Protein AF-A0AA35SI57-F1 (afdb_monomer)

Nearest PDB structures (foldseek):
  6kwz-assembly1_B-2  TM=9.481E-01  e=3.198E-10  Physarum polycephalum
  6ljd-assembly1_C  TM=9.185E-01  e=4.136E-10  Physarum polycephalum
  5fae-assembly1_A  TM=9.044E-01  e=1.363E-06  Homo sapiens
  4s10-assembly1_C  TM=8.996E-01  e=1.880E-06  Homo sapiens
  5faf-assembly1_A  TM=9.034E-01  e=2.948E-06  Homo sapiens

Sequence (161 aa):
MIHIVDERDISPSHKFYNSLPDVDVEKDEQEVGLLYSIVSSVVLCNTAVREAHIIMYLLCPQDDSDFQPTLLRVSDETGSLETSIVAEGNLARGSLDPKDVFIADTGKEVFVWIGSGASSAENQNALPYAHNYLMKTKHPLVPVTCIKDGRETSAFNAIFR

pLDDT: mean 73.98, std 24.03, range [29.73, 98.19]

Radius of gyration: 20.29 Å; Cα contacts (8 Å, |Δi|>4): 183; chains: 1; bounding box: 53×38×52 Å

Structure (mmCIF, N/CA/C/O backbone):
data_AF-A0AA35SI57-F1
#
_entry.id   AF-A0AA35SI57-F1
#
loop_
_atom_site.group_PDB
_atom_site.id
_atom_site.type_symbol
_atom_site.label_atom_id
_atom_site.label_alt_id
_atom_site.label_comp_id
_atom_site.label_asym_id
_atom_site.label_entity_id
_atom_site.label_seq_id
_atom_site.pdbx_PDB_ins_code
_ato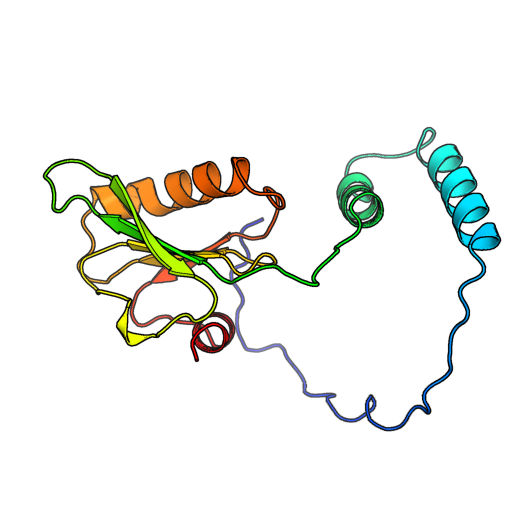m_site.Cartn_x
_atom_site.Cartn_y
_atom_site.Cartn_z
_atom_site.occupancy
_atom_site.B_iso_or_equiv
_atom_site.auth_seq_id
_atom_site.auth_comp_id
_atom_site.auth_asym_id
_atom_site.auth_atom_id
_atom_site.pdbx_PDB_model_num
ATOM 1 N N . MET A 1 1 ? 7.389 13.657 -6.545 1.00 29.73 1 MET A N 1
ATOM 2 C CA . MET A 1 1 ? 6.568 14.222 -7.638 1.00 29.73 1 MET A CA 1
ATOM 3 C C . MET A 1 1 ? 5.382 13.290 -7.792 1.00 29.73 1 MET A C 1
ATOM 5 O O . MET A 1 1 ? 5.599 12.122 -8.065 1.00 29.73 1 MET A O 1
ATOM 9 N N . ILE A 1 2 ? 4.172 13.741 -7.462 1.00 30.19 2 ILE A N 1
ATOM 10 C CA . ILE A 1 2 ? 2.963 12.910 -7.550 1.00 30.19 2 ILE A CA 1
ATOM 11 C C . ILE A 1 2 ? 2.525 12.946 -9.014 1.00 30.19 2 ILE A C 1
ATOM 13 O O . ILE A 1 2 ? 2.199 14.020 -9.518 1.00 30.19 2 ILE A O 1
ATOM 17 N N . HIS A 1 3 ? 2.577 11.811 -9.706 1.00 34.81 3 HIS A N 1
ATOM 18 C CA . HIS A 1 3 ? 2.115 11.707 -11.087 1.00 34.81 3 HIS A CA 1
ATOM 19 C C . HIS A 1 3 ? 0.680 11.178 -11.099 1.00 34.81 3 HIS A C 1
ATOM 21 O O . HIS A 1 3 ? 0.416 10.070 -10.647 1.00 34.81 3 HIS 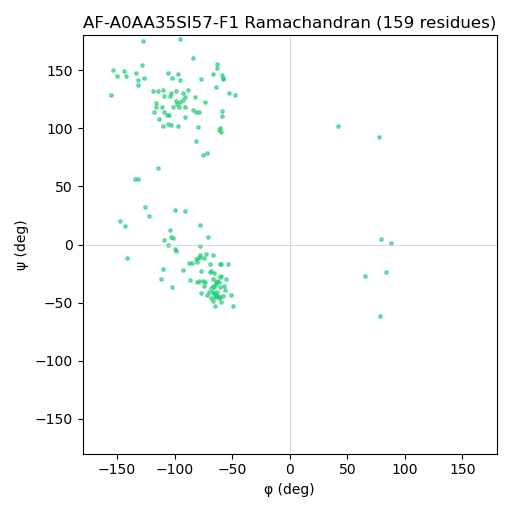A O 1
ATOM 27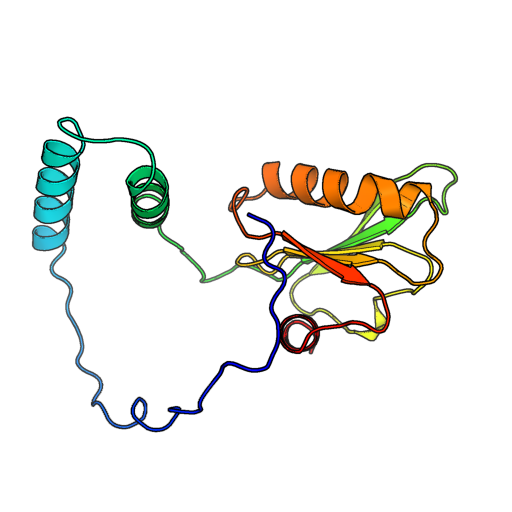 N N . ILE A 1 4 ? -0.247 11.985 -11.614 1.00 37.25 4 ILE A N 1
ATOM 28 C CA . ILE A 1 4 ? -1.592 11.548 -12.001 1.00 37.25 4 ILE A CA 1
ATOM 29 C C . ILE A 1 4 ? -1.546 11.403 -13.524 1.00 37.25 4 ILE A C 1
ATOM 31 O O . ILE A 1 4 ? -1.241 12.380 -14.206 1.00 37.25 4 ILE A O 1
ATOM 35 N N . VAL A 1 5 ? -1.777 10.202 -14.056 1.00 41.50 5 VAL A N 1
ATOM 36 C CA . VAL A 1 5 ? -1.654 9.907 -15.497 1.00 41.50 5 VAL A CA 1
ATOM 37 C C . VAL A 1 5 ? -3.050 9.807 -16.134 1.00 41.50 5 VAL A C 1
ATOM 39 O O . VAL A 1 5 ? -3.894 9.079 -15.620 1.00 41.50 5 VAL A O 1
ATOM 42 N N . ASP A 1 6 ? -3.297 10.550 -17.224 1.00 36.16 6 ASP A N 1
ATOM 43 C CA . ASP A 1 6 ? -4.466 10.412 -18.123 1.00 36.16 6 ASP A CA 1
ATOM 44 C C . ASP A 1 6 ? -4.086 9.426 -19.247 1.00 36.16 6 ASP A C 1
ATOM 46 O O . ASP A 1 6 ? -3.047 9.573 -19.889 1.00 36.16 6 ASP A O 1
ATOM 50 N N . GLU A 1 7 ? -4.895 8.387 -19.455 1.00 45.41 7 GLU A N 1
ATOM 51 C CA . GLU A 1 7 ? -4.575 7.172 -20.228 1.00 45.41 7 GLU A CA 1
ATOM 52 C C . GLU A 1 7 ? -4.637 7.332 -21.762 1.00 45.41 7 GLU A C 1
ATOM 54 O O . GLU A 1 7 ? -4.712 6.345 -22.493 1.00 45.41 7 GLU A O 1
ATOM 59 N N . ARG A 1 8 ? -4.624 8.557 -22.296 1.00 39.25 8 ARG A N 1
ATOM 60 C CA . ARG A 1 8 ? -4.917 8.799 -23.723 1.00 39.25 8 ARG A CA 1
ATOM 61 C C . ARG A 1 8 ? -3.717 9.035 -24.645 1.00 39.25 8 ARG A C 1
ATOM 63 O O . ARG A 1 8 ? -3.945 9.251 -25.829 1.00 39.25 8 ARG A O 1
ATOM 70 N N . ASP A 1 9 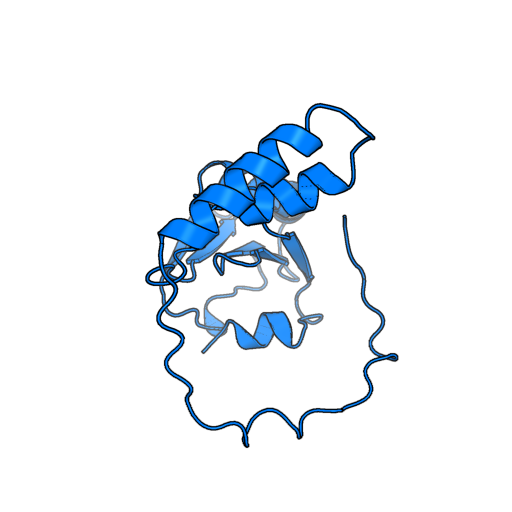? -2.478 8.907 -24.166 1.00 37.53 9 ASP A N 1
ATOM 71 C CA . ASP A 1 9 ? -1.275 9.257 -24.955 1.00 37.53 9 ASP A CA 1
ATOM 72 C C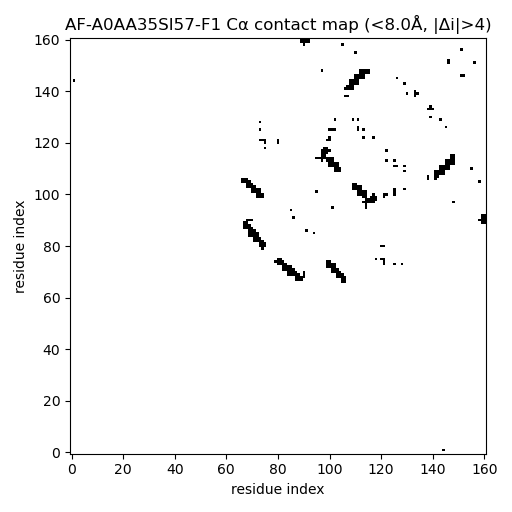 . ASP A 1 9 ? -0.238 8.130 -25.173 1.00 37.53 9 ASP A C 1
ATOM 74 O O . ASP A 1 9 ? 0.930 8.400 -25.450 1.00 37.53 9 ASP A O 1
ATOM 78 N N . ILE A 1 10 ? -0.622 6.847 -25.125 1.00 43.53 10 ILE A N 1
ATOM 79 C CA . ILE A 1 10 ? 0.322 5.743 -25.402 1.00 43.53 10 ILE A CA 1
ATOM 80 C C . ILE A 1 10 ? -0.004 5.056 -26.738 1.00 43.53 10 ILE A C 1
ATOM 82 O O . ILE A 1 10 ? -0.909 4.230 -26.842 1.00 43.53 10 ILE A O 1
ATOM 86 N N . SER A 1 11 ? 0.774 5.392 -27.773 1.00 36.59 11 SER A N 1
ATOM 87 C CA . SER A 1 11 ? 0.821 4.684 -29.064 1.00 36.59 11 SER A CA 1
ATOM 88 C C . SER A 1 11 ? 1.638 3.378 -28.957 1.00 36.59 11 SER A C 1
ATOM 90 O O . SER A 1 11 ? 2.659 3.366 -28.265 1.00 36.59 11 SER A O 1
ATOM 92 N N . PRO A 1 12 ? 1.257 2.272 -29.635 1.00 42.06 12 PRO A N 1
ATOM 93 C CA . PRO A 1 12 ? 1.873 0.964 -29.436 1.00 42.06 12 PRO A CA 1
ATOM 94 C C . PRO A 1 12 ? 2.966 0.660 -30.478 1.00 42.06 12 PRO A C 1
ATOM 96 O O . PRO A 1 12 ? 2.679 0.222 -31.591 1.00 42.06 12 PRO A O 1
ATOM 99 N N . SER A 1 13 ? 4.241 0.791 -30.107 1.00 35.69 13 SER A N 1
ATOM 100 C CA . SER A 1 13 ? 5.387 0.299 -30.895 1.00 35.69 13 SER A CA 1
ATOM 101 C C . SER A 1 13 ? 6.131 -0.827 -30.162 1.00 35.69 13 SER A C 1
ATOM 103 O O . SER A 1 13 ? 7.289 -0.712 -29.783 1.00 35.69 13 SER A O 1
ATOM 105 N N . HIS A 1 14 ? 5.452 -1.963 -29.978 1.00 39.47 14 HIS A N 1
ATOM 106 C CA . HIS A 1 14 ? 5.963 -3.137 -29.250 1.00 39.47 14 HIS A CA 1
ATOM 107 C C . HIS A 1 14 ? 6.508 -4.260 -30.162 1.00 39.47 14 HIS A C 1
ATOM 109 O O . HIS A 1 14 ? 6.423 -5.440 -29.829 1.00 39.47 14 HIS A O 1
ATOM 115 N N . LYS A 1 15 ? 7.042 -3.933 -31.348 1.00 38.28 15 LYS A N 1
ATOM 116 C CA . LYS A 1 15 ? 7.525 -4.943 -32.316 1.00 38.28 15 LYS A CA 1
ATOM 117 C C . LYS A 1 15 ? 8.896 -4.625 -32.916 1.00 38.28 15 LYS A C 1
ATOM 119 O O . LYS A 1 15 ? 9.023 -4.560 -34.133 1.00 38.28 15 LYS A O 1
ATOM 124 N N . PHE A 1 16 ? 9.918 -4.436 -32.081 1.00 38.97 16 PHE A N 1
ATOM 125 C CA . PHE A 1 16 ? 11.304 -4.366 -32.579 1.00 38.97 16 PHE A CA 1
ATOM 126 C C . PHE A 1 16 ? 12.365 -5.047 -31.697 1.00 38.97 16 PHE A C 1
ATOM 128 O O . PHE A 1 16 ? 13.474 -5.266 -32.167 1.00 38.97 16 PHE A O 1
ATOM 135 N N . TYR A 1 17 ? 12.044 -5.444 -30.459 1.00 34.41 17 TYR A N 1
ATOM 136 C CA . TYR A 1 17 ? 13.057 -5.955 -29.521 1.00 34.41 17 TYR A CA 1
ATOM 137 C C . TYR A 1 17 ? 13.380 -7.453 -29.648 1.00 34.41 17 TYR A C 1
ATOM 139 O O . TYR A 1 17 ? 14.439 -7.876 -29.204 1.00 34.41 17 TYR A O 1
ATOM 147 N N . ASN A 1 18 ? 12.548 -8.256 -30.318 1.00 34.84 18 ASN A N 1
ATOM 148 C CA . ASN A 1 18 ? 12.735 -9.716 -30.380 1.00 34.84 18 ASN A CA 1
ATOM 149 C C . ASN A 1 18 ? 13.585 -10.187 -31.578 1.00 34.84 18 ASN A C 1
ATOM 151 O O . ASN A 1 18 ? 13.340 -11.263 -32.121 1.00 34.84 18 ASN A O 1
ATOM 155 N N . SER A 1 19 ? 14.523 -9.376 -32.077 1.00 38.38 19 SER A N 1
ATOM 156 C CA . SER A 1 19 ? 15.297 -9.728 -33.287 1.00 38.38 19 SER A CA 1
ATOM 157 C C . SER A 1 19 ? 16.765 -9.300 -33.280 1.00 38.38 19 SER A C 1
ATOM 159 O O . SER A 1 19 ? 17.389 -9.304 -34.339 1.00 38.38 19 SER A O 1
ATOM 161 N N . LEU A 1 20 ? 17.340 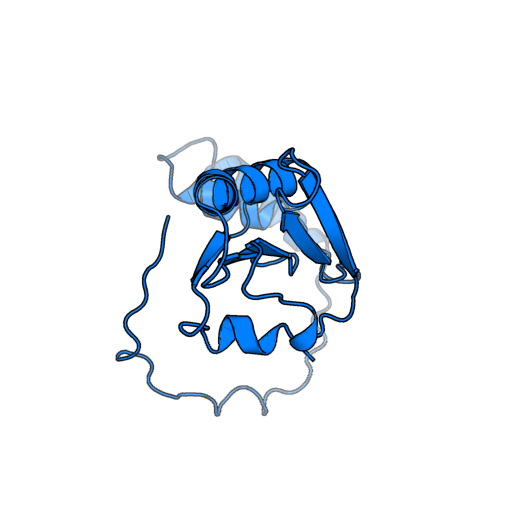-8.955 -32.127 1.00 37.25 20 LEU A N 1
ATOM 162 C CA . LEU A 1 20 ? 18.783 -8.726 -32.034 1.00 37.25 20 LEU A CA 1
ATOM 163 C C . LEU A 1 20 ? 19.463 -9.983 -31.469 1.00 37.25 20 LEU A C 1
ATOM 165 O O . LEU A 1 20 ? 18.951 -10.534 -30.497 1.00 37.25 20 LEU A O 1
ATOM 169 N N . PRO A 1 21 ? 20.552 -10.476 -32.089 1.00 35.69 21 PRO A N 1
ATOM 170 C CA . PRO A 1 21 ? 21.292 -11.622 -31.574 1.00 35.69 21 PRO A CA 1
ATOM 171 C C . PRO A 1 21 ? 21.963 -11.272 -30.242 1.00 35.69 21 PRO A C 1
ATOM 173 O O . PRO A 1 21 ? 22.391 -10.132 -30.053 1.00 35.69 21 PRO A O 1
ATOM 176 N N . ASP A 1 22 ? 22.068 -12.264 -29.355 1.00 41.53 22 ASP A N 1
ATOM 177 C CA . ASP A 1 22 ? 22.794 -12.166 -28.089 1.00 41.53 22 ASP A CA 1
ATOM 178 C C . ASP A 1 22 ? 24.270 -11.852 -28.373 1.00 41.53 22 ASP A C 1
ATOM 180 O O . ASP A 1 22 ? 25.051 -12.711 -28.782 1.00 41.53 22 ASP A O 1
ATOM 184 N N . VAL A 1 23 ? 24.635 -10.579 -28.234 1.00 38.50 23 VAL A N 1
ATOM 185 C CA . VAL A 1 23 ? 26.027 -10.136 -28.228 1.00 38.50 23 VAL A CA 1
ATOM 186 C C . VAL A 1 23 ? 26.471 -10.155 -26.775 1.00 38.50 23 VAL A C 1
ATOM 188 O O . VAL A 1 23 ? 26.027 -9.319 -25.986 1.00 38.50 23 VAL A O 1
ATOM 191 N N . ASP A 1 24 ? 27.343 -11.098 -26.428 1.00 38.75 24 ASP A N 1
ATOM 192 C CA . ASP A 1 24 ? 28.060 -11.091 -25.157 1.00 38.75 24 ASP A CA 1
ATOM 193 C C . ASP A 1 24 ? 28.919 -9.820 -25.089 1.00 38.75 24 ASP A C 1
ATOM 195 O O . ASP A 1 24 ? 29.988 -9.720 -25.694 1.00 38.75 24 ASP A O 1
ATOM 199 N N . VAL A 1 25 ? 28.418 -8.798 -24.393 1.00 42.66 25 VAL A N 1
ATOM 200 C CA . VAL A 1 25 ? 29.191 -7.596 -24.079 1.00 42.66 25 VAL A CA 1
ATOM 201 C C . VAL A 1 25 ? 30.060 -7.926 -22.870 1.00 42.66 25 VAL A C 1
ATOM 203 O O . VAL A 1 25 ? 29.654 -7.719 -21.727 1.00 42.66 25 VAL A O 1
ATOM 206 N N . GLU A 1 26 ? 31.260 -8.443 -23.124 1.00 44.59 26 GLU A N 1
ATOM 207 C CA . GLU A 1 26 ? 32.353 -8.433 -22.149 1.00 44.59 26 GLU A CA 1
ATOM 208 C C . GLU A 1 26 ? 32.653 -6.962 -21.812 1.00 44.59 26 GLU A C 1
ATOM 210 O O . GLU A 1 26 ? 33.290 -6.236 -22.575 1.00 44.59 26 GLU A O 1
ATOM 215 N N . LYS A 1 27 ? 32.087 -6.467 -20.705 1.00 42.41 27 LYS A N 1
ATOM 216 C CA . LYS A 1 27 ? 32.358 -5.116 -20.211 1.00 42.41 27 LYS A CA 1
ATOM 217 C C . LYS A 1 27 ? 33.690 -5.141 -19.479 1.00 42.41 27 LYS A C 1
ATOM 219 O O . LYS A 1 27 ? 33.761 -5.577 -18.335 1.00 42.41 27 LYS A O 1
ATOM 224 N N . ASP A 1 28 ? 34.725 -4.673 -20.159 1.00 38.84 28 ASP A N 1
ATOM 225 C CA . ASP A 1 28 ? 36.042 -4.440 -19.582 1.00 38.84 28 ASP A CA 1
ATOM 226 C C . ASP A 1 28 ? 35.926 -3.430 -18.420 1.00 38.84 28 ASP A C 1
ATOM 228 O O . ASP A 1 28 ? 35.535 -2.271 -18.604 1.00 38.84 28 ASP A O 1
ATOM 232 N N . GLU A 1 29 ? 36.211 -3.882 -17.196 1.00 49.69 29 GLU A N 1
ATOM 233 C CA . GLU A 1 29 ? 36.082 -3.092 -15.964 1.00 49.69 29 GLU A CA 1
ATOM 234 C C . GLU A 1 29 ? 36.965 -1.824 -15.968 1.00 49.69 29 GLU A C 1
ATOM 236 O O . GLU A 1 29 ? 36.709 -0.889 -15.200 1.00 49.69 29 GLU A O 1
ATOM 241 N N . GLN A 1 30 ? 37.968 -1.728 -16.853 1.00 43.03 30 GLN A N 1
ATOM 242 C CA . GLN A 1 30 ? 38.835 -0.549 -16.948 1.00 43.03 30 GLN A CA 1
ATOM 243 C C . GLN A 1 30 ? 38.182 0.662 -17.630 1.00 43.03 30 GLN A C 1
ATOM 245 O O . GLN A 1 30 ? 38.479 1.797 -17.238 1.00 43.03 30 GLN A O 1
ATOM 250 N N . GLU A 1 31 ? 37.266 0.482 -18.588 1.00 49.53 31 GLU A N 1
ATOM 251 C CA . GLU A 1 31 ? 36.611 1.626 -19.250 1.00 49.53 31 GLU A CA 1
ATOM 252 C C . GLU A 1 31 ? 35.582 2.313 -18.338 1.00 49.53 31 GLU A C 1
ATOM 254 O O . GLU A 1 31 ? 35.430 3.540 -18.355 1.00 49.53 31 GLU A O 1
ATOM 259 N N . VAL A 1 32 ? 34.933 1.540 -17.462 1.00 53.25 32 VAL A N 1
ATOM 260 C CA . VAL A 1 32 ? 33.933 2.031 -16.500 1.00 53.25 32 VAL A CA 1
ATOM 261 C C . VAL A 1 32 ? 34.569 2.949 -15.448 1.00 53.25 32 VAL A C 1
ATOM 263 O O . VAL A 1 32 ? 33.975 3.956 -15.056 1.00 53.25 32 VAL A O 1
ATOM 266 N N . GLY A 1 33 ? 35.809 2.655 -15.036 1.00 48.94 33 GLY A N 1
ATOM 267 C CA . GLY A 1 33 ? 36.556 3.454 -14.060 1.00 48.94 33 GLY A CA 1
ATOM 268 C C . GLY A 1 33 ? 36.972 4.835 -14.579 1.00 48.94 33 GLY A C 1
ATOM 269 O O . GLY A 1 33 ? 36.909 5.825 -13.844 1.00 48.94 33 GLY A O 1
ATOM 270 N N . LEU A 1 34 ? 37.339 4.933 -15.861 1.00 54.38 34 LEU A N 1
ATOM 271 C CA . LEU A 1 34 ? 37.686 6.209 -16.497 1.00 54.38 34 LEU A CA 1
ATOM 272 C C . LEU A 1 34 ? 36.455 7.102 -16.674 1.00 54.38 34 LEU A C 1
ATOM 274 O O . LEU A 1 34 ? 36.516 8.294 -16.370 1.00 54.38 34 LEU A O 1
ATOM 278 N N . LEU A 1 35 ? 35.320 6.522 -17.074 1.00 56.03 35 LEU A N 1
ATOM 279 C CA . LEU A 1 35 ? 34.036 7.226 -17.126 1.00 56.03 35 LEU A CA 1
ATOM 280 C C . LEU A 1 35 ? 33.648 7.786 -15.751 1.00 56.03 35 LEU A C 1
ATOM 282 O O . LEU A 1 35 ? 33.291 8.957 -15.650 1.00 56.03 35 LEU A O 1
ATOM 286 N N . TYR A 1 36 ? 33.808 7.006 -14.680 1.00 56.91 36 TYR A N 1
ATOM 287 C CA . TYR A 1 36 ? 33.503 7.445 -13.314 1.00 56.91 36 TYR A CA 1
ATOM 288 C C . TYR A 1 36 ? 34.391 8.611 -12.849 1.00 56.91 36 TYR A C 1
ATOM 290 O O . TYR A 1 36 ? 33.910 9.572 -12.244 1.00 56.91 36 TYR A O 1
ATOM 298 N N . SER A 1 37 ? 35.685 8.563 -13.177 1.00 54.00 37 SER A N 1
ATOM 299 C CA . SER A 1 37 ? 36.642 9.629 -12.856 1.00 54.00 37 SER A CA 1
ATOM 300 C C . SER A 1 37 ? 36.346 10.927 -13.617 1.00 54.00 37 SER A C 1
ATOM 302 O O . SER A 1 37 ? 36.385 12.016 -13.033 1.00 54.00 37 SER A O 1
ATOM 304 N N . ILE A 1 38 ? 35.977 10.826 -14.898 1.00 56.81 38 ILE A N 1
ATOM 305 C CA . ILE A 1 38 ? 35.626 11.979 -15.738 1.00 56.81 38 ILE A CA 1
ATOM 306 C C . ILE A 1 38 ? 34.312 12.605 -15.259 1.00 56.81 38 ILE A C 1
ATOM 308 O O . ILE A 1 38 ? 34.253 13.818 -15.058 1.00 56.81 38 ILE A O 1
ATOM 312 N N . VAL A 1 39 ? 33.283 11.794 -14.993 1.00 57.91 39 VAL A N 1
ATOM 313 C CA . VAL A 1 39 ? 31.985 12.270 -14.487 1.00 57.91 39 VAL A CA 1
ATOM 314 C C . VAL A 1 39 ? 32.156 12.942 -13.121 1.00 57.91 39 VAL A C 1
ATOM 316 O O . VAL A 1 39 ? 31.680 14.059 -12.929 1.00 57.91 39 VAL A O 1
ATOM 319 N N . SER A 1 40 ? 32.928 12.353 -12.200 1.00 58.72 40 SER A N 1
ATOM 320 C CA . SER A 1 40 ? 33.191 12.959 -10.886 1.00 58.72 40 SER A CA 1
ATOM 321 C C . SER A 1 40 ? 33.949 14.292 -10.970 1.00 58.72 40 SER A C 1
ATOM 323 O O . SER A 1 40 ? 33.7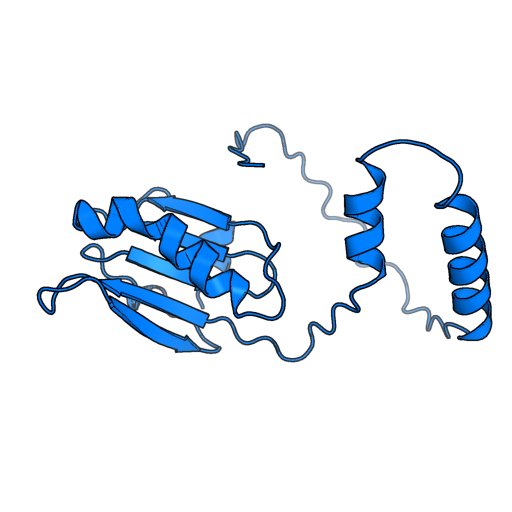45 15.164 -10.125 1.00 58.72 40 SER A O 1
ATOM 325 N N . SER A 1 41 ? 34.810 14.467 -11.975 1.00 55.00 41 SER A N 1
ATOM 326 C CA . SER A 1 41 ? 35.594 15.696 -12.157 1.00 55.00 41 SER A CA 1
ATOM 327 C C . SER A 1 41 ? 34.777 16.829 -12.791 1.00 55.00 41 SER A C 1
ATOM 329 O O . SER A 1 41 ? 34.998 17.998 -12.480 1.00 55.00 41 SER A O 1
ATOM 331 N N . VAL A 1 42 ? 33.801 16.501 -13.646 1.00 49.62 42 VAL A N 1
ATOM 332 C CA . VAL A 1 42 ? 32.917 17.481 -14.308 1.00 49.62 42 VAL A CA 1
ATOM 333 C C . VAL A 1 42 ? 31.778 17.939 -13.379 1.00 49.62 42 VAL A C 1
ATOM 335 O O . VAL A 1 42 ? 31.390 19.109 -13.409 1.00 49.62 42 VAL A O 1
ATOM 338 N N . VAL A 1 43 ? 31.298 17.065 -12.483 1.00 50.66 43 VAL A N 1
ATOM 339 C CA . VAL A 1 43 ? 30.183 17.331 -11.545 1.00 50.66 43 VAL A CA 1
ATOM 340 C C . VAL A 1 43 ? 30.524 18.355 -10.452 1.00 50.66 43 VAL A C 1
ATOM 342 O O . VAL A 1 43 ? 29.631 19.029 -9.943 1.00 50.66 43 VAL A O 1
ATOM 345 N N . LEU A 1 44 ? 31.803 18.558 -10.121 1.00 50.19 44 LEU A N 1
ATOM 346 C CA . LEU A 1 44 ? 32.205 19.576 -9.140 1.00 50.19 44 LEU A CA 1
ATOM 347 C C . LEU A 1 44 ? 32.118 21.017 -9.675 1.00 50.19 44 LEU A C 1
ATOM 349 O O . LEU A 1 44 ? 32.224 21.953 -8.884 1.00 50.19 44 LEU A O 1
ATOM 353 N N . CYS A 1 45 ? 31.928 21.222 -10.987 1.00 47.75 45 CYS A N 1
ATOM 354 C CA . CYS A 1 45 ? 32.096 22.547 -11.585 1.00 47.75 45 CYS A CA 1
ATOM 355 C C . CYS A 1 45 ? 30.815 23.242 -12.068 1.00 47.75 45 CYS A C 1
ATOM 357 O O . CYS A 1 45 ? 30.856 24.465 -12.160 1.00 47.75 45 CYS A O 1
ATOM 359 N N . ASN A 1 46 ? 29.679 22.583 -12.340 1.00 45.03 46 ASN A N 1
ATOM 360 C CA . ASN A 1 46 ? 28.525 23.341 -12.851 1.00 45.03 46 ASN A CA 1
ATOM 361 C C . ASN A 1 46 ? 27.124 22.740 -12.619 1.00 45.03 46 ASN A C 1
ATOM 363 O O . ASN A 1 46 ? 26.812 21.633 -13.032 1.00 45.03 46 ASN A O 1
ATOM 367 N N . THR A 1 47 ? 26.265 23.602 -12.057 1.00 41.03 47 THR A N 1
ATOM 368 C CA . THR A 1 47 ? 24.814 23.737 -12.305 1.00 41.03 47 THR A CA 1
ATOM 369 C C . THR A 1 47 ? 23.832 22.725 -11.675 1.00 41.03 47 THR A C 1
ATOM 371 O O . THR A 1 47 ? 23.415 21.737 -12.261 1.00 41.03 47 THR A O 1
ATOM 374 N N . ALA A 1 48 ? 23.342 23.113 -10.492 1.00 47.84 48 ALA A N 1
ATOM 375 C CA . ALA A 1 48 ? 21.943 23.093 -10.040 1.00 47.84 48 ALA A CA 1
ATOM 376 C C . ALA A 1 48 ? 21.032 21.871 -10.352 1.00 47.84 48 ALA A C 1
ATOM 378 O O . ALA A 1 48 ? 20.360 21.795 -11.378 1.00 47.84 48 ALA A O 1
ATOM 379 N N . VAL A 1 49 ? 20.859 21.034 -9.320 1.00 48.88 49 VAL A N 1
ATOM 380 C CA . VAL A 1 49 ? 19.633 20.316 -8.883 1.00 48.88 49 VAL A CA 1
ATOM 381 C C . VAL A 1 49 ? 19.017 19.242 -9.807 1.00 48.88 49 VAL A C 1
ATOM 383 O O . VAL A 1 49 ? 18.419 18.308 -9.281 1.00 48.88 49 VAL A O 1
ATOM 386 N N . ARG A 1 50 ? 19.170 19.271 -11.139 1.00 45.72 50 ARG A N 1
ATOM 387 C CA . ARG A 1 50 ? 18.575 18.237 -12.026 1.00 45.72 50 ARG A CA 1
ATOM 388 C C . ARG A 1 50 ? 19.455 16.997 -12.212 1.00 45.72 50 ARG A C 1
ATOM 390 O O . ARG A 1 50 ? 18.927 15.895 -12.313 1.00 45.72 50 ARG A O 1
ATOM 397 N N . GLU A 1 51 ? 20.773 17.158 -12.162 1.00 45.31 51 GLU A N 1
ATOM 398 C CA . GLU A 1 51 ? 21.738 16.055 -12.310 1.00 45.31 51 GLU A CA 1
ATOM 399 C C . GLU A 1 51 ? 21.856 15.198 -11.039 1.00 45.31 51 GLU A C 1
ATOM 401 O O . GLU A 1 51 ? 22.182 14.021 -11.124 1.00 45.31 51 GLU A O 1
ATOM 406 N N . ALA A 1 52 ? 21.508 15.725 -9.857 1.00 47.31 52 ALA A N 1
ATOM 407 C CA . ALA A 1 52 ? 21.520 14.947 -8.611 1.00 47.31 52 ALA A CA 1
ATOM 408 C C . ALA A 1 52 ? 20.565 13.736 -8.660 1.00 47.31 52 ALA A C 1
ATOM 410 O O . ALA A 1 52 ? 20.820 12.718 -8.021 1.00 47.31 52 ALA A O 1
ATOM 411 N N . HIS A 1 53 ? 19.492 13.825 -9.454 1.00 43.16 53 HIS A N 1
ATOM 412 C CA . HIS A 1 53 ? 18.540 12.733 -9.651 1.00 43.16 53 HIS A CA 1
ATOM 413 C C . HIS A 1 53 ? 19.108 11.618 -10.545 1.00 43.16 53 HIS A C 1
ATOM 415 O O . HIS A 1 53 ? 18.869 10.443 -10.288 1.00 43.16 53 HIS A O 1
ATOM 421 N N . ILE A 1 54 ? 19.907 11.983 -11.553 1.00 48.88 54 ILE A N 1
ATOM 422 C CA . ILE A 1 54 ? 20.581 11.034 -12.450 1.00 48.88 54 ILE A CA 1
ATOM 423 C C . ILE A 1 54 ? 21.798 10.417 -11.753 1.00 48.88 54 ILE A C 1
ATOM 425 O O . ILE A 1 54 ? 21.996 9.208 -11.809 1.00 48.88 54 ILE A O 1
ATOM 429 N N . ILE A 1 55 ? 22.577 11.221 -11.028 1.00 53.84 55 ILE A N 1
ATOM 430 C CA . ILE A 1 55 ? 23.777 10.759 -10.325 1.00 53.84 55 ILE A CA 1
ATOM 431 C C . ILE A 1 55 ? 23.412 9.785 -9.195 1.00 53.84 55 ILE A C 1
ATOM 433 O O . ILE A 1 55 ? 24.095 8.780 -9.038 1.00 53.84 55 ILE A O 1
ATOM 437 N N . MET A 1 56 ? 22.299 9.978 -8.474 1.00 52.78 56 MET A N 1
ATOM 438 C CA . MET A 1 56 ? 21.833 8.994 -7.480 1.00 52.78 56 MET A CA 1
ATOM 439 C C . MET A 1 56 ? 21.516 7.622 -8.107 1.00 52.78 56 MET A C 1
ATOM 441 O O . MET A 1 56 ? 21.811 6.590 -7.510 1.00 52.78 56 MET A O 1
ATOM 445 N N . TYR A 1 57 ? 20.968 7.610 -9.326 1.00 50.59 57 TYR A N 1
ATOM 446 C CA . TYR A 1 57 ? 20.658 6.385 -10.073 1.00 50.59 57 TYR A CA 1
ATOM 447 C C . TYR A 1 57 ? 21.915 5.632 -10.546 1.00 50.59 57 TYR A C 1
ATOM 449 O O . TYR A 1 57 ? 21.855 4.427 -10.763 1.00 50.59 57 TYR A O 1
ATOM 457 N N . LEU A 1 58 ? 23.050 6.327 -10.694 1.00 56.50 58 LEU A N 1
ATOM 458 C CA . LEU A 1 58 ? 24.324 5.755 -11.153 1.00 56.50 58 LEU A CA 1
ATOM 459 C C . LEU A 1 58 ? 25.233 5.279 -10.006 1.00 56.50 58 LEU A C 1
ATOM 461 O O . LEU A 1 58 ? 26.096 4.437 -10.235 1.00 56.50 58 LEU A O 1
ATOM 465 N N . LEU A 1 59 ? 25.051 5.801 -8.785 1.00 54.97 59 LEU A N 1
ATOM 466 C CA . LEU A 1 59 ? 25.847 5.424 -7.605 1.00 54.97 59 LEU A CA 1
ATOM 467 C C . LEU A 1 59 ? 25.281 4.213 -6.842 1.00 54.97 59 LEU A C 1
ATOM 469 O O . LEU A 1 59 ? 25.982 3.643 -6.006 1.00 54.97 59 LEU A O 1
ATOM 473 N N . CYS A 1 60 ? 24.022 3.833 -7.080 1.00 48.41 60 CYS A N 1
ATOM 474 C CA . CYS A 1 60 ? 23.398 2.683 -6.432 1.00 48.41 60 CYS A CA 1
ATOM 475 C C . CYS A 1 60 ? 23.347 1.509 -7.422 1.00 48.41 60 CYS A C 1
ATOM 477 O O . CYS A 1 60 ? 22.505 1.531 -8.323 1.00 48.41 60 CYS A O 1
ATOM 479 N N . PRO A 1 61 ? 24.229 0.498 -7.310 1.00 49.69 61 PRO A N 1
ATOM 480 C CA . PRO A 1 61 ? 24.078 -0.723 -8.088 1.00 49.69 61 PRO A CA 1
ATOM 481 C C . PRO A 1 61 ? 22.721 -1.347 -7.736 1.00 49.69 61 PRO A C 1
ATOM 483 O O . PRO A 1 61 ? 22.504 -1.778 -6.604 1.00 49.69 61 PRO A O 1
ATOM 486 N N . GLN A 1 62 ? 21.788 -1.330 -8.690 1.00 55.25 62 GLN A N 1
ATOM 487 C CA . GLN A 1 62 ? 20.493 -2.005 -8.589 1.00 55.25 62 GLN A CA 1
ATOM 488 C C . GLN A 1 62 ? 20.747 -3.513 -8.701 1.00 55.25 62 GLN A C 1
ATOM 490 O O . GLN A 1 62 ? 20.610 -4.104 -9.770 1.00 55.25 62 GLN A O 1
ATOM 495 N N . ASP A 1 63 ? 21.198 -4.123 -7.608 1.00 50.62 63 ASP A N 1
ATOM 496 C CA . ASP A 1 63 ? 21.263 -5.576 -7.484 1.00 50.62 63 ASP A CA 1
ATOM 497 C C . ASP A 1 63 ? 19.834 -6.094 -7.243 1.00 50.62 63 ASP A C 1
ATOM 499 O O . ASP A 1 63 ? 19.396 -6.345 -6.121 1.00 50.62 63 ASP A O 1
ATOM 503 N N . ASP A 1 64 ? 19.061 -6.138 -8.330 1.00 56.12 64 ASP A N 1
ATOM 504 C CA . ASP A 1 64 ? 17.644 -6.522 -8.399 1.00 56.12 64 ASP A CA 1
ATOM 505 C C . ASP A 1 64 ? 17.410 -8.034 -8.163 1.00 56.12 64 ASP A C 1
ATOM 507 O O . ASP A 1 64 ? 16.298 -8.531 -8.345 1.00 56.12 64 ASP A O 1
ATOM 511 N N . SER A 1 65 ? 18.445 -8.802 -7.804 1.00 58.19 65 SER A N 1
ATOM 512 C CA . SER A 1 65 ? 18.422 -10.265 -7.909 1.00 58.19 65 SER A CA 1
ATOM 513 C C . SER A 1 65 ? 17.675 -11.008 -6.788 1.00 58.19 65 SER A C 1
ATOM 515 O O . SER A 1 65 ? 17.452 -12.207 -6.949 1.00 58.19 65 SER A O 1
ATOM 517 N N . ASP A 1 66 ? 17.283 -10.372 -5.677 1.00 68.25 66 ASP A N 1
ATOM 518 C CA . ASP A 1 66 ? 16.629 -11.091 -4.559 1.00 68.25 66 ASP A CA 1
ATOM 519 C C . ASP A 1 66 ? 15.582 -10.264 -3.782 1.00 68.25 66 ASP A C 1
ATOM 521 O O . ASP A 1 66 ? 15.258 -10.560 -2.630 1.00 68.25 66 ASP A O 1
ATOM 525 N N . PHE A 1 67 ? 15.042 -9.188 -4.373 1.00 84.19 67 PHE A N 1
ATOM 526 C CA . PHE A 1 67 ? 13.964 -8.454 -3.704 1.00 84.19 67 PHE A CA 1
ATOM 527 C C . PHE A 1 67 ? 12.651 -9.245 -3.758 1.00 84.19 67 PHE A C 1
ATOM 529 O O . PHE A 1 67 ? 12.133 -9.557 -4.832 1.00 84.19 67 PHE A O 1
ATOM 536 N N . GLN A 1 68 ? 12.084 -9.524 -2.585 1.00 89.81 68 GLN A N 1
ATOM 537 C CA . GLN A 1 68 ? 10.791 -10.184 -2.455 1.00 89.81 68 GLN A CA 1
ATOM 538 C C . GLN A 1 68 ? 9.683 -9.148 -2.232 1.00 89.81 68 GLN A C 1
ATOM 540 O O . GLN A 1 68 ? 9.725 -8.422 -1.234 1.00 89.81 68 GLN A O 1
ATOM 545 N N . PRO A 1 69 ? 8.662 -9.093 -3.112 1.00 93.94 69 PRO A N 1
ATOM 546 C CA . PRO A 1 69 ? 7.522 -8.211 -2.921 1.00 93.94 69 PRO A CA 1
ATOM 547 C C . PRO A 1 69 ? 6.888 -8.403 -1.548 1.00 93.94 69 PRO A C 1
ATOM 549 O O . PRO A 1 69 ? 6.611 -9.532 -1.151 1.00 93.94 69 PRO A O 1
ATOM 552 N N . THR A 1 70 ? 6.657 -7.315 -0.826 1.00 95.81 70 THR A N 1
ATOM 553 C CA . THR A 1 70 ? 6.138 -7.353 0.544 1.00 95.81 70 THR A CA 1
ATOM 554 C C . THR A 1 70 ? 4.805 -6.629 0.606 1.00 95.81 70 THR A C 1
ATOM 556 O O . THR A 1 70 ? 4.679 -5.508 0.121 1.00 95.81 70 THR A O 1
ATOM 559 N N . LEU A 1 71 ? 3.806 -7.253 1.223 1.00 97.56 71 LEU A N 1
ATOM 560 C CA . LEU A 1 71 ? 2.506 -6.647 1.483 1.00 97.56 71 LEU A CA 1
ATOM 561 C C . LEU A 1 71 ? 2.351 -6.416 2.981 1.00 97.56 71 LEU A C 1
ATOM 563 O O . LEU A 1 71 ? 2.337 -7.366 3.765 1.00 97.56 71 LEU A O 1
ATOM 567 N N . LEU A 1 72 ? 2.199 -5.156 3.370 1.00 97.50 72 LEU A N 1
ATOM 568 C CA . LEU A 1 72 ? 1.900 -4.744 4.732 1.00 97.50 72 LEU A CA 1
ATOM 569 C C . LEU A 1 72 ? 0.443 -4.303 4.843 1.00 97.50 72 LEU A C 1
ATOM 571 O O . LEU A 1 72 ? -0.107 -3.715 3.914 1.00 97.50 72 LEU A O 1
ATOM 575 N N . ARG A 1 73 ? -0.156 -4.536 6.006 1.00 97.69 73 ARG A N 1
ATOM 576 C CA . ARG A 1 73 ? -1.475 -4.040 6.398 1.00 97.69 73 ARG A CA 1
ATOM 577 C C . ARG A 1 73 ? -1.326 -2.993 7.486 1.00 97.69 73 ARG A C 1
ATOM 579 O O . ARG A 1 73 ? -0.612 -3.229 8.460 1.00 97.69 73 ARG A O 1
ATOM 586 N N . VAL A 1 74 ? -2.015 -1.875 7.314 1.00 96.62 74 VAL A N 1
ATOM 587 C CA . VAL A 1 74 ? -2.175 -0.795 8.284 1.00 96.62 74 VAL A CA 1
ATOM 588 C C . VAL A 1 74 ? -3.622 -0.847 8.768 1.00 96.62 74 VAL A C 1
ATOM 590 O O . VAL A 1 74 ? -4.527 -0.644 7.961 1.00 96.62 74 VAL A O 1
ATOM 593 N N . SER A 1 75 ? -3.824 -1.158 10.048 1.00 95.50 75 SER A N 1
ATOM 594 C CA . SER A 1 75 ? -5.157 -1.374 10.625 1.00 95.50 75 SER A CA 1
ATOM 595 C C . SER A 1 75 ? -5.252 -0.818 12.044 1.00 95.50 75 SER A C 1
ATOM 597 O O . SER A 1 75 ? -4.267 -0.868 12.785 1.00 95.50 75 SER A O 1
ATOM 599 N N . ASP A 1 76 ? -6.416 -0.291 12.424 1.00 94.12 76 ASP A N 1
ATOM 600 C CA . ASP A 1 76 ? -6.745 0.125 13.794 1.00 94.12 76 ASP A CA 1
ATOM 601 C C . ASP A 1 76 ? -7.679 -0.839 14.551 1.00 94.12 76 ASP A C 1
ATOM 603 O O . ASP A 1 76 ? -8.142 -0.519 15.650 1.00 94.12 76 ASP A O 1
ATOM 607 N N . GLU A 1 77 ? -7.890 -2.053 14.026 1.00 90.50 77 GLU A N 1
ATOM 608 C CA . GLU A 1 77 ? -8.787 -3.072 14.599 1.00 90.50 77 GLU A CA 1
ATOM 609 C C . GLU A 1 77 ? -8.463 -3.432 16.065 1.00 90.50 77 GLU A C 1
ATOM 611 O O . GLU A 1 77 ? -9.357 -3.761 16.848 1.00 90.50 77 GLU A O 1
ATOM 616 N N . THR A 1 78 ? -7.198 -3.326 16.479 1.00 88.06 78 THR A N 1
ATOM 617 C CA . THR A 1 78 ? -6.752 -3.592 17.860 1.00 88.06 78 THR A CA 1
ATOM 618 C C . THR A 1 78 ? -7.053 -2.441 18.832 1.00 88.06 78 THR A C 1
ATOM 620 O O . THR A 1 78 ? -6.773 -2.542 20.028 1.00 88.06 78 THR A O 1
ATOM 623 N N . GLY A 1 79 ? -7.647 -1.345 18.347 1.00 88.19 79 GLY A N 1
ATOM 624 C CA . GLY A 1 79 ? -7.888 -0.106 19.089 1.00 88.19 79 GLY A CA 1
ATOM 625 C C . GLY A 1 79 ? -6.720 0.884 19.029 1.00 88.19 79 GLY A C 1
ATOM 626 O O . GLY A 1 79 ? -6.772 1.947 19.648 1.00 88.19 79 GLY A O 1
ATOM 627 N N . SER A 1 80 ? -5.649 0.553 18.309 1.00 89.38 80 SER A N 1
ATOM 628 C CA . SER A 1 80 ? -4.518 1.431 18.008 1.00 89.38 80 SER A CA 1
ATOM 629 C C . SER A 1 80 ? -4.015 1.132 16.602 1.00 89.38 80 SER A C 1
ATOM 631 O O . SER A 1 80 ? -4.128 0.011 16.129 1.00 89.38 80 SER A O 1
ATOM 633 N N . LEU A 1 81 ? -3.477 2.144 15.926 1.00 91.38 81 LEU A N 1
ATOM 634 C CA . LEU A 1 81 ? -3.077 2.021 14.529 1.00 91.38 81 LEU A CA 1
ATOM 635 C C . LEU A 1 81 ? -1.727 1.301 14.407 1.00 91.38 81 LEU A C 1
ATOM 637 O O . LEU A 1 81 ? -0.691 1.820 14.834 1.00 91.38 81 LEU A O 1
ATOM 641 N N . GLU A 1 82 ? -1.739 0.112 13.812 1.00 91.62 82 GLU A N 1
ATOM 642 C CA . GLU A 1 82 ? -0.594 -0.796 13.758 1.00 91.62 82 GLU A CA 1
ATOM 643 C C . GLU A 1 82 ? -0.299 -1.264 12.330 1.00 91.62 82 GLU A C 1
ATOM 645 O O . GLU A 1 82 ? -1.173 -1.312 11.465 1.00 91.62 82 GLU A O 1
ATOM 650 N N . THR A 1 83 ? 0.964 -1.626 12.082 1.00 93.75 83 THR A N 1
ATOM 651 C CA . THR A 1 83 ? 1.412 -2.186 10.800 1.00 93.75 83 THR A CA 1
ATOM 652 C C . THR A 1 83 ? 1.870 -3.624 10.964 1.00 93.75 83 THR A C 1
ATOM 654 O O . THR A 1 83 ? 2.699 -3.904 11.829 1.00 93.75 83 THR A O 1
ATOM 657 N N . SER A 1 84 ? 1.405 -4.519 10.096 1.00 94.56 84 SER A N 1
ATOM 658 C CA . SER A 1 84 ? 1.765 -5.943 10.101 1.00 94.56 84 SER A CA 1
ATOM 659 C C . SER A 1 84 ? 2.109 -6.430 8.695 1.00 94.56 84 SER A C 1
ATOM 661 O O . SER A 1 84 ? 1.559 -5.929 7.719 1.00 94.56 84 SER A O 1
ATOM 663 N N . ILE A 1 85 ? 3.024 -7.393 8.579 1.00 95.38 85 ILE A N 1
ATOM 664 C CA . ILE A 1 85 ? 3.342 -8.042 7.299 1.00 95.38 85 ILE A CA 1
ATOM 665 C C . ILE A 1 85 ? 2.294 -9.127 7.044 1.00 95.38 85 ILE A C 1
ATOM 667 O O . ILE A 1 85 ? 2.061 -9.977 7.902 1.00 95.38 85 ILE A O 1
ATOM 671 N N . VAL A 1 86 ? 1.661 -9.086 5.873 1.00 95.88 86 VAL A N 1
ATOM 672 C CA . VAL A 1 86 ? 0.618 -10.033 5.449 1.00 95.88 86 VAL A CA 1
ATOM 673 C C . VAL A 1 86 ? 1.164 -11.070 4.475 1.00 95.88 86 VAL A C 1
ATOM 675 O O . VAL A 1 86 ? 0.751 -12.227 4.524 1.00 95.88 86 VAL A O 1
ATOM 678 N N . ALA A 1 87 ? 2.083 -10.675 3.592 1.00 93.75 87 ALA A N 1
ATOM 679 C CA . ALA A 1 87 ? 2.708 -11.580 2.633 1.00 93.75 87 ALA A CA 1
ATOM 680 C C . ALA A 1 87 ? 4.101 -11.091 2.217 1.00 93.75 87 ALA A C 1
ATOM 682 O O . ALA A 1 87 ? 4.346 -9.886 2.155 1.00 93.75 87 ALA A O 1
ATOM 683 N N . GLU A 1 88 ? 4.972 -12.039 1.877 1.00 93.69 88 GLU A N 1
ATOM 684 C CA . GLU A 1 88 ? 6.294 -11.813 1.285 1.00 93.69 88 GLU A CA 1
ATOM 685 C C . GLU A 1 88 ? 6.465 -12.736 0.065 1.00 93.69 88 GLU A C 1
ATOM 687 O O . GLU A 1 88 ? 5.998 -13.879 0.053 1.00 93.69 88 GLU A O 1
ATOM 692 N N . GLY A 1 89 ? 7.092 -12.231 -0.996 1.00 90.62 89 GLY A N 1
ATOM 693 C CA . GLY A 1 89 ? 7.379 -12.947 -2.239 1.00 90.62 89 GLY A CA 1
ATOM 694 C C . GLY A 1 89 ? 6.177 -13.079 -3.180 1.00 90.62 89 GLY A C 1
ATOM 695 O O . GLY A 1 89 ? 6.219 -12.594 -4.314 1.00 90.62 89 GLY A O 1
ATOM 696 N N . ASN A 1 90 ? 5.109 -13.748 -2.736 1.00 91.00 90 ASN A N 1
ATOM 697 C CA . ASN A 1 90 ? 3.902 -13.959 -3.538 1.00 91.00 90 ASN A CA 1
ATOM 698 C C . ASN A 1 90 ? 2.699 -13.213 -2.958 1.00 91.00 90 ASN A C 1
ATOM 700 O O . ASN A 1 90 ? 2.141 -13.612 -1.936 1.00 91.00 90 ASN A O 1
ATOM 704 N N . LEU A 1 91 ? 2.281 -12.147 -3.639 1.00 93.38 91 LEU A N 1
ATOM 705 C CA . LEU A 1 91 ? 1.162 -11.319 -3.208 1.00 93.38 91 LEU A CA 1
ATOM 706 C C . LEU A 1 91 ? -0.139 -11.848 -3.814 1.00 93.38 91 LEU A C 1
ATOM 708 O O . LEU A 1 91 ? -0.305 -11.857 -5.033 1.00 93.38 91 LEU A O 1
ATOM 712 N N . ALA A 1 92 ? -1.076 -12.264 -2.964 1.00 92.75 92 ALA A N 1
ATOM 713 C CA . ALA A 1 92 ? -2.401 -12.691 -3.396 1.00 92.75 92 ALA A CA 1
ATOM 714 C C . ALA A 1 92 ? -3.376 -11.509 -3.365 1.00 92.75 92 ALA A C 1
ATOM 716 O O . ALA A 1 92 ? -3.513 -10.830 -2.347 1.00 92.75 92 ALA A O 1
ATOM 717 N N . ARG A 1 93 ? -4.128 -11.287 -4.452 1.00 92.56 93 ARG A N 1
ATOM 718 C CA . ARG A 1 93 ? -5.128 -10.198 -4.508 1.00 92.56 93 ARG A CA 1
ATOM 719 C C . ARG A 1 93 ? -6.219 -10.335 -3.437 1.00 92.56 93 ARG A C 1
ATOM 721 O O . ARG A 1 93 ? -6.784 -9.327 -3.014 1.00 92.56 93 ARG A O 1
ATOM 728 N N . GLY A 1 94 ? -6.494 -11.567 -3.001 1.00 93.38 94 GLY A N 1
ATOM 729 C CA . GLY A 1 94 ? -7.437 -11.884 -1.924 1.00 93.38 94 GLY A CA 1
ATOM 730 C C . GLY A 1 94 ? -6.950 -11.527 -0.515 1.00 93.38 94 GLY A C 1
ATOM 731 O O . GLY A 1 94 ? -7.742 -11.602 0.415 1.00 93.38 94 GLY A O 1
ATOM 732 N N . SER A 1 95 ? -5.684 -11.130 -0.345 1.00 92.69 95 SER A N 1
ATOM 733 C CA . SER A 1 95 ? -5.152 -10.644 0.936 1.00 92.69 95 SER A CA 1
ATOM 734 C C . SER A 1 95 ? -5.544 -9.196 1.246 1.00 92.69 95 SER A C 1
ATOM 736 O O . SER A 1 95 ? -5.313 -8.744 2.363 1.00 92.69 95 SER A O 1
ATOM 738 N N . LEU A 1 96 ? -6.105 -8.465 0.275 1.00 95.25 96 LEU A N 1
ATOM 739 C CA . LEU A 1 96 ? -6.588 -7.099 0.473 1.00 95.25 96 LEU A CA 1
ATOM 740 C C . LEU A 1 96 ? -8.004 -7.125 1.058 1.00 95.25 96 LEU A C 1
ATOM 742 O O . LEU A 1 96 ? -8.940 -7.572 0.392 1.00 95.25 96 LEU A O 1
ATOM 746 N N . ASP A 1 97 ? -8.158 -6.612 2.277 1.00 96.25 97 ASP A N 1
ATOM 747 C CA . ASP A 1 97 ? -9.457 -6.399 2.919 1.00 96.25 97 ASP A CA 1
ATOM 748 C C . ASP A 1 97 ? -9.920 -4.946 2.693 1.00 96.25 97 ASP A C 1
ATOM 750 O O . ASP A 1 97 ? -9.225 -4.018 3.103 1.00 96.25 97 ASP A O 1
ATOM 754 N N . PRO A 1 98 ? -11.097 -4.701 2.088 1.00 96.56 98 PRO A N 1
ATOM 755 C CA . PRO A 1 98 ? -11.663 -3.359 1.944 1.00 96.56 98 PRO A CA 1
ATOM 756 C C . PRO A 1 98 ? -11.789 -2.550 3.236 1.00 96.56 98 PRO A C 1
ATOM 758 O O . PRO A 1 98 ? -11.983 -1.341 3.151 1.00 96.56 98 PRO A O 1
ATOM 761 N N . LYS A 1 99 ? -11.717 -3.174 4.412 1.00 96.75 99 LYS A N 1
ATOM 762 C CA . LYS A 1 99 ? -11.799 -2.497 5.710 1.00 96.75 99 LYS A CA 1
ATOM 763 C C . LYS A 1 99 ? -10.501 -1.854 6.183 1.00 96.75 99 LYS A C 1
ATOM 765 O O . LYS A 1 99 ? -10.581 -1.092 7.129 1.00 96.75 99 LYS A O 1
ATOM 770 N N . ASP A 1 100 ? -9.365 -2.151 5.555 1.00 97.31 100 ASP A N 1
ATOM 771 C CA . ASP A 1 100 ? -8.045 -1.701 6.006 1.00 97.31 100 ASP A CA 1
ATOM 772 C C . ASP A 1 100 ? -7.272 -0.998 4.868 1.00 97.31 100 ASP A C 1
ATOM 774 O O . ASP A 1 100 ? -7.686 -0.951 3.702 1.00 97.31 100 ASP A O 1
ATOM 778 N N . VAL A 1 101 ? -6.096 -0.461 5.200 1.00 97.94 101 VAL A N 1
ATOM 779 C CA . VAL A 1 101 ? -5.123 0.070 4.235 1.00 97.94 101 VAL A CA 1
ATOM 780 C C . VAL A 1 101 ? -3.983 -0.926 4.040 1.00 97.94 101 VAL A C 1
ATOM 782 O O . VAL A 1 101 ? -3.510 -1.549 4.987 1.00 97.94 101 VAL A O 1
ATOM 785 N N . PHE A 1 102 ? -3.479 -1.034 2.812 1.00 98.12 102 PHE A N 1
ATOM 786 C CA . PHE A 1 102 ? -2.375 -1.924 2.469 1.00 98.12 102 PHE A CA 1
ATOM 787 C C . PHE A 1 102 ? -1.243 -1.182 1.766 1.00 98.12 102 PHE A C 1
ATOM 789 O O . PHE A 1 102 ? -1.473 -0.282 0.962 1.00 98.12 102 PHE A O 1
ATOM 796 N N . ILE A 1 103 ? -0.007 -1.580 2.055 1.00 98.00 103 ILE A N 1
ATOM 797 C CA . ILE A 1 103 ? 1.211 -1.067 1.428 1.00 98.00 103 ILE A CA 1
ATOM 798 C C . ILE A 1 103 ? 1.876 -2.246 0.721 1.00 98.00 103 ILE A C 1
ATOM 800 O O . ILE A 1 103 ? 2.309 -3.187 1.380 1.00 98.00 103 ILE A O 1
ATOM 804 N N . ALA A 1 104 ? 1.939 -2.212 -0.605 1.00 97.38 104 ALA A N 1
ATOM 805 C CA . ALA A 1 104 ? 2.606 -3.221 -1.416 1.00 97.38 104 ALA A CA 1
ATOM 806 C C . ALA A 1 104 ? 3.934 -2.667 -1.936 1.00 97.38 104 ALA A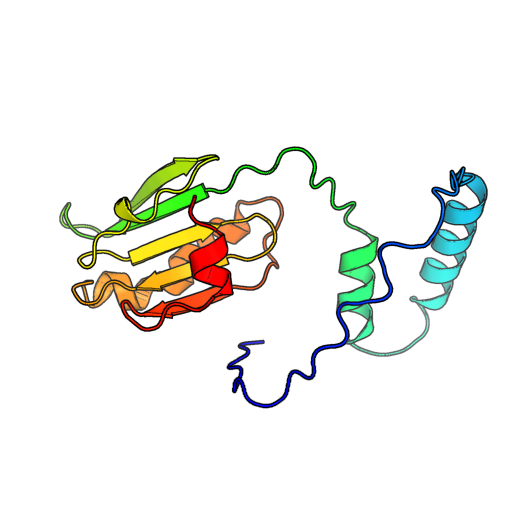 C 1
ATOM 808 O O . ALA A 1 104 ? 3.949 -1.753 -2.759 1.00 97.38 104 ALA A O 1
ATOM 809 N N . ASP A 1 105 ? 5.040 -3.214 -1.449 1.00 96.56 105 ASP A N 1
ATOM 810 C CA . ASP A 1 105 ? 6.392 -2.863 -1.860 1.00 96.56 105 ASP A CA 1
ATOM 811 C C . ASP A 1 105 ? 6.922 -3.872 -2.877 1.00 96.56 105 ASP A C 1
ATOM 813 O O . ASP A 1 105 ? 6.965 -5.072 -2.612 1.00 96.56 105 ASP A O 1
ATOM 817 N N . THR A 1 106 ? 7.325 -3.378 -4.046 1.00 93.19 106 THR A N 1
ATOM 818 C CA . THR A 1 106 ? 7.907 -4.181 -5.132 1.00 93.19 106 THR A CA 1
ATOM 819 C C . THR A 1 106 ? 9.417 -3.990 -5.278 1.00 93.19 106 THR A C 1
ATOM 821 O O . THR A 1 106 ? 10.016 -4.570 -6.181 1.00 93.19 106 THR A O 1
ATOM 824 N N . GLY A 1 107 ? 10.036 -3.148 -4.444 1.00 91.19 107 GLY A N 1
ATOM 825 C CA . GLY A 1 107 ? 11.449 -2.774 -4.535 1.00 91.19 107 GLY A CA 1
ATOM 826 C C . GLY A 1 107 ? 11.708 -1.648 -5.537 1.00 91.19 107 GLY A C 1
ATOM 827 O O . GLY A 1 107 ? 12.675 -0.905 -5.399 1.00 91.19 107 GLY A O 1
ATOM 828 N N . LYS A 1 108 ? 10.815 -1.482 -6.522 1.00 89.12 108 LYS A N 1
ATOM 829 C CA . LYS A 1 108 ? 10.903 -0.467 -7.588 1.00 89.12 108 LYS A CA 1
ATOM 830 C C . LYS A 1 108 ? 9.827 0.607 -7.481 1.00 89.12 108 LYS A C 1
ATOM 832 O O . LYS A 1 108 ? 10.048 1.747 -7.878 1.00 89.12 108 LYS A O 1
ATOM 837 N N . GLU A 1 109 ? 8.676 0.242 -6.936 1.00 91.88 109 GLU A N 1
ATOM 838 C CA . GLU A 1 109 ? 7.536 1.114 -6.668 1.00 91.88 109 GLU A CA 1
ATOM 839 C C . GLU A 1 109 ? 6.775 0.593 -5.444 1.00 91.88 109 GLU A C 1
ATOM 841 O O . GLU A 1 109 ? 6.667 -0.621 -5.235 1.00 91.88 109 GLU A O 1
ATOM 846 N N . VAL A 1 110 ? 6.236 1.511 -4.644 1.00 95.94 110 VAL A N 1
ATOM 847 C CA . VAL A 1 110 ? 5.343 1.192 -3.530 1.00 95.94 110 VAL A CA 1
ATOM 848 C C . VAL A 1 110 ? 3.928 1.636 -3.862 1.00 95.94 110 VAL A C 1
ATOM 850 O O . VAL A 1 110 ? 3.683 2.802 -4.166 1.00 95.94 110 VAL A O 1
ATOM 853 N N . PHE A 1 111 ? 2.972 0.726 -3.726 1.00 97.19 111 PHE A N 1
ATOM 854 C CA . PHE A 1 111 ? 1.555 1.029 -3.857 1.00 97.19 111 PHE A CA 1
ATOM 855 C C . PHE A 1 111 ? 0.900 1.113 -2.485 1.00 97.19 111 PHE A C 1
ATOM 857 O O . PHE A 1 111 ? 1.024 0.201 -1.675 1.00 97.19 111 PHE A O 1
ATOM 864 N N . VAL A 1 112 ? 0.158 2.187 -2.237 1.00 97.81 112 VAL A N 1
ATOM 865 C CA . VAL A 1 112 ? -0.682 2.335 -1.047 1.00 97.81 112 VAL A CA 1
ATOM 866 C C . VAL A 1 112 ? -2.126 2.149 -1.477 1.00 97.81 112 VAL A C 1
ATOM 868 O O . VAL A 1 112 ? -2.710 3.039 -2.092 1.00 97.81 112 VAL A O 1
ATOM 871 N N . TRP A 1 113 ? -2.697 0.988 -1.188 1.00 98.19 113 TRP A N 1
ATOM 872 C CA . TRP A 1 113 ? -4.086 0.676 -1.489 1.00 98.19 113 TRP A CA 1
ATOM 873 C C . TRP A 1 113 ? -4.971 1.015 -0.289 1.00 98.19 113 TRP A C 1
ATOM 875 O O . TRP A 1 113 ? -4.737 0.555 0.826 1.00 98.19 113 TRP A O 1
ATOM 885 N N . ILE A 1 114 ? -5.979 1.850 -0.513 1.00 97.25 114 ILE A N 1
ATOM 886 C CA . ILE A 1 114 ? -6.897 2.343 0.511 1.00 97.25 114 ILE A CA 1
ATOM 887 C C . ILE A 1 114 ? -8.235 1.637 0.323 1.00 97.25 114 ILE A C 1
ATOM 889 O O . ILE A 1 114 ? -8.933 1.903 -0.663 1.00 97.25 114 ILE A O 1
ATOM 893 N N . GLY A 1 115 ? -8.584 0.771 1.275 1.00 97.12 115 GLY A N 1
ATOM 894 C CA . GLY A 1 115 ? -9.858 0.069 1.301 1.00 97.12 115 GLY A CA 1
ATOM 895 C C . GLY A 1 115 ? -11.052 1.024 1.342 1.00 97.12 115 GLY A C 1
ATOM 896 O O . GLY A 1 115 ? -10.993 2.111 1.923 1.00 97.12 115 GLY A O 1
ATOM 897 N N . SER A 1 116 ? -12.159 0.638 0.706 1.00 96.69 116 SER A N 1
ATOM 898 C CA . SER A 1 116 ? -13.385 1.449 0.672 1.00 96.69 116 SER A CA 1
ATOM 899 C C . SER A 1 116 ? -14.054 1.619 2.044 1.00 96.69 116 SER A C 1
ATOM 901 O O . SER A 1 116 ? -14.770 2.599 2.258 1.00 96.69 116 SER A O 1
ATOM 903 N N . GLY A 1 117 ? -13.809 0.689 2.965 1.00 95.19 117 GLY A N 1
ATOM 904 C CA . GLY A 1 117 ? -14.249 0.690 4.357 1.00 95.19 117 GLY A CA 1
ATOM 905 C C . GLY A 1 117 ? -13.166 1.066 5.370 1.00 95.19 117 GLY A C 1
ATOM 906 O O . GLY A 1 117 ? -13.449 0.984 6.562 1.00 95.19 117 GLY A O 1
ATOM 907 N N . ALA A 1 118 ? -11.974 1.475 4.917 1.00 96.12 118 ALA A N 1
ATOM 908 C CA . ALA A 1 118 ? -10.887 1.898 5.794 1.00 96.12 118 ALA A CA 1
ATOM 909 C C . ALA A 1 118 ? -11.298 3.061 6.700 1.00 96.12 118 ALA A C 1
ATOM 911 O O . ALA A 1 118 ? -12.009 3.994 6.295 1.00 96.12 118 ALA A O 1
ATOM 912 N N . SER A 1 119 ? -10.813 3.021 7.935 1.00 96.50 119 SER A N 1
ATOM 913 C CA . SER A 1 119 ? -11.047 4.052 8.928 1.00 96.50 119 SER A CA 1
ATOM 914 C C . SER A 1 119 ? -10.438 5.390 8.484 1.00 96.50 119 SER A C 1
ATOM 916 O O . SER A 1 119 ? -9.485 5.478 7.700 1.00 96.50 119 SER A O 1
ATOM 918 N N . SER A 1 120 ? -10.981 6.492 9.008 1.00 94.75 120 SER A N 1
ATOM 919 C CA . SER A 1 120 ? -10.420 7.823 8.742 1.00 94.75 120 SER A CA 1
ATOM 920 C C . SER A 1 120 ? -8.978 7.943 9.252 1.00 94.75 120 SER A C 1
ATOM 922 O O . SER A 1 120 ? -8.169 8.639 8.637 1.00 94.75 120 SER A O 1
ATOM 924 N N . ALA A 1 121 ? -8.646 7.253 10.348 1.00 94.19 121 ALA A N 1
ATOM 925 C CA . ALA A 1 121 ? -7.302 7.252 10.912 1.00 94.19 121 ALA A CA 1
ATOM 926 C C . ALA A 1 121 ? -6.329 6.462 10.027 1.00 94.19 121 ALA A C 1
ATOM 928 O O . ALA A 1 121 ? -5.240 6.958 9.739 1.00 94.19 121 ALA A O 1
ATOM 929 N N . GLU A 1 122 ? -6.730 5.291 9.534 1.00 94.62 122 GLU A N 1
ATOM 930 C CA . GLU A 1 122 ? -5.931 4.489 8.600 1.00 94.62 122 GLU A CA 1
ATOM 931 C C . GLU A 1 122 ? -5.640 5.260 7.314 1.00 94.62 122 GLU A C 1
ATOM 933 O O . GLU A 1 122 ? -4.486 5.398 6.914 1.00 94.62 122 GLU A O 1
ATOM 938 N N . ASN A 1 123 ? -6.672 5.850 6.705 1.00 93.38 123 ASN A N 1
ATOM 939 C CA . ASN A 1 123 ? -6.547 6.612 5.465 1.00 93.38 123 ASN A CA 1
ATOM 940 C C . ASN A 1 123 ? -5.625 7.837 5.625 1.00 93.38 123 ASN A C 1
ATOM 942 O O . ASN A 1 123 ? -4.727 8.055 4.811 1.00 93.38 123 ASN A O 1
ATOM 946 N N . GLN A 1 124 ? -5.789 8.613 6.703 1.00 94.50 124 GLN A N 1
ATOM 947 C CA . GLN A 1 124 ? -4.947 9.789 6.966 1.00 94.50 124 GLN A CA 1
ATOM 948 C C . GLN A 1 124 ? -3.474 9.430 7.196 1.00 94.50 124 GLN A C 1
ATOM 950 O O . GLN A 1 124 ? -2.591 10.212 6.841 1.00 94.50 124 GLN A O 1
ATOM 955 N N . ASN A 1 125 ? -3.199 8.258 7.771 1.00 93.44 125 ASN A N 1
ATOM 956 C CA . ASN A 1 125 ? -1.839 7.833 8.087 1.00 93.44 125 ASN A CA 1
ATOM 957 C C . ASN A 1 125 ? -1.226 6.886 7.045 1.00 93.44 125 ASN A C 1
ATOM 959 O O . ASN A 1 125 ? -0.030 6.613 7.123 1.00 93.44 125 ASN A O 1
ATOM 963 N N . ALA A 1 126 ? -1.984 6.442 6.042 1.00 92.56 126 ALA A N 1
ATOM 964 C CA . ALA A 1 126 ? -1.548 5.510 5.002 1.00 92.56 126 ALA A CA 1
ATOM 965 C C . ALA A 1 126 ? -0.206 5.907 4.353 1.00 92.56 126 ALA A C 1
ATOM 967 O O . ALA A 1 126 ? 0.755 5.136 4.336 1.00 92.56 126 ALA A O 1
ATOM 968 N N . LEU A 1 127 ? -0.119 7.151 3.871 1.00 93.50 127 LEU A N 1
ATOM 969 C CA . LEU A 1 127 ? 1.091 7.712 3.262 1.00 93.50 127 LEU A CA 1
ATOM 970 C C . LEU A 1 127 ? 2.249 7.880 4.259 1.00 93.50 127 LEU A C 1
ATOM 972 O O . LEU A 1 127 ? 3.359 7.444 3.945 1.00 93.50 127 LEU A O 1
ATOM 976 N N . PRO A 1 128 ? 2.040 8.480 5.450 1.00 95.06 128 PRO A N 1
ATOM 977 C CA . PRO A 1 128 ? 3.052 8.498 6.501 1.00 95.06 128 PRO A CA 1
ATOM 978 C C . PRO A 1 128 ? 3.629 7.117 6.831 1.00 95.06 128 PRO A C 1
ATOM 980 O O . PRO A 1 128 ? 4.848 6.989 6.940 1.00 95.06 128 PRO A O 1
ATOM 983 N N . TYR A 1 129 ? 2.798 6.074 6.940 1.00 94.62 129 TYR A N 1
ATOM 984 C CA . TYR A 1 129 ? 3.281 4.711 7.179 1.00 94.62 129 TYR A CA 1
ATOM 985 C C . TYR A 1 129 ? 4.112 4.179 6.015 1.00 94.62 129 TYR A C 1
ATOM 987 O O . TYR A 1 129 ? 5.186 3.634 6.260 1.00 94.62 129 TYR A O 1
ATOM 995 N N . ALA A 1 130 ? 3.678 4.388 4.770 1.00 95.00 130 ALA A N 1
ATOM 996 C CA . ALA A 1 130 ? 4.438 3.979 3.590 1.00 95.00 130 ALA A CA 1
ATOM 997 C C . ALA A 1 130 ? 5.817 4.655 3.526 1.00 95.00 130 ALA A C 1
ATOM 999 O O . ALA A 1 130 ? 6.828 3.982 3.333 1.00 95.00 130 ALA A O 1
ATOM 1000 N N . HIS A 1 131 ? 5.888 5.965 3.775 1.00 93.25 131 HIS A N 1
ATOM 1001 C CA . HIS A 1 131 ? 7.164 6.678 3.831 1.00 93.25 131 HIS A CA 1
ATOM 1002 C C . HIS A 1 131 ? 8.042 6.211 4.997 1.00 93.25 131 HIS A C 1
ATOM 1004 O O . HIS A 1 131 ? 9.228 5.955 4.801 1.00 93.25 131 HIS A O 1
ATOM 1010 N N . ASN A 1 132 ? 7.481 6.055 6.198 1.00 93.38 132 ASN A N 1
ATOM 1011 C CA . ASN A 1 132 ? 8.228 5.580 7.367 1.00 93.38 132 ASN A CA 1
ATOM 1012 C C . ASN A 1 132 ? 8.747 4.148 7.193 1.00 93.38 132 ASN A C 1
ATOM 1014 O O . ASN A 1 132 ? 9.810 3.814 7.717 1.00 93.38 132 ASN A O 1
ATOM 1018 N N . TYR A 1 133 ? 7.996 3.305 6.485 1.00 94.56 133 TYR A N 1
ATOM 1019 C CA . TYR A 1 133 ? 8.430 1.977 6.075 1.00 94.56 133 TYR A CA 1
ATOM 1020 C C . TYR A 1 133 ? 9.608 2.081 5.100 1.00 94.56 133 TYR A C 1
ATOM 1022 O O . TYR A 1 133 ? 10.676 1.549 5.393 1.00 94.56 133 TYR A O 1
ATOM 1030 N N . LEU A 1 134 ? 9.465 2.859 4.021 1.00 92.00 134 LEU A N 1
ATOM 1031 C CA . LEU A 1 134 ? 10.499 3.046 3.000 1.00 92.00 134 LEU A CA 1
ATOM 1032 C C . LEU A 1 134 ? 11.831 3.548 3.557 1.00 92.00 134 LEU A C 1
ATOM 1034 O O . LEU A 1 134 ? 12.879 3.049 3.155 1.00 92.00 134 LEU A O 1
ATOM 1038 N N . MET A 1 135 ? 11.812 4.461 4.532 1.00 91.88 135 MET A N 1
ATOM 1039 C CA . MET A 1 135 ? 13.029 4.963 5.193 1.00 91.88 135 MET A CA 1
ATOM 1040 C C . MET A 1 135 ? 13.848 3.873 5.904 1.00 91.88 135 MET A C 1
ATOM 1042 O O . MET A 1 135 ? 15.010 4.101 6.230 1.00 91.88 135 MET A O 1
ATOM 1046 N N . LYS A 1 136 ? 13.259 2.698 6.158 1.00 90.69 136 LYS A N 1
ATOM 1047 C CA . LYS A 1 136 ? 13.916 1.538 6.780 1.00 90.69 136 LYS A CA 1
ATOM 1048 C C . LYS A 1 136 ? 14.359 0.484 5.756 1.00 90.69 136 LYS A C 1
ATOM 1050 O O . LYS A 1 136 ? 14.957 -0.515 6.146 1.00 90.69 136 LYS A O 1
ATOM 1055 N N . THR A 1 137 ? 14.048 0.681 4.476 1.00 89.00 137 THR A N 1
ATOM 1056 C CA . THR A 1 137 ? 14.395 -0.233 3.378 1.00 89.00 137 THR A CA 1
ATOM 1057 C C . THR A 1 137 ? 15.696 0.185 2.686 1.00 89.00 137 THR A C 1
ATOM 1059 O O . THR A 1 137 ? 16.289 1.216 3.005 1.00 89.00 137 THR A O 1
ATOM 1062 N N . LYS A 1 138 ? 16.144 -0.611 1.707 1.00 87.38 138 LYS A N 1
ATOM 1063 C CA . LYS A 1 138 ? 17.301 -0.281 0.860 1.00 87.38 138 LYS A CA 1
ATOM 1064 C C . LYS A 1 138 ? 16.965 0.741 -0.236 1.00 87.38 138 LYS A C 1
ATOM 1066 O O . LYS A 1 138 ? 17.873 1.247 -0.887 1.00 87.38 138 LYS A O 1
ATOM 1071 N N . HIS A 1 139 ? 15.686 1.060 -0.427 1.00 88.94 139 HIS A N 1
ATOM 1072 C CA . HIS A 1 139 ? 15.176 1.839 -1.554 1.00 88.94 139 HIS A CA 1
ATOM 1073 C C . HIS A 1 139 ? 14.224 2.966 -1.097 1.00 88.94 139 HIS A C 1
ATOM 1075 O O . HIS A 1 139 ? 13.108 3.086 -1.593 1.00 88.94 139 HIS A O 1
ATOM 1081 N N . PRO A 1 140 ? 14.659 3.874 -0.197 1.00 89.88 140 PRO A N 1
ATOM 1082 C CA . PRO A 1 140 ? 13.792 4.883 0.430 1.00 89.88 140 PRO A CA 1
ATOM 1083 C C . PRO A 1 140 ? 13.232 5.957 -0.520 1.00 89.88 140 PRO A C 1
ATOM 1085 O O . PRO A 1 140 ? 12.407 6.773 -0.108 1.00 89.88 140 PRO A O 1
ATOM 1088 N N . LEU A 1 141 ? 13.710 5.998 -1.767 1.00 87.19 141 LEU A N 1
ATOM 1089 C CA . LEU A 1 141 ? 13.399 7.032 -2.758 1.00 87.19 141 LEU A CA 1
ATOM 1090 C C . LEU A 1 141 ? 12.509 6.536 -3.905 1.00 87.19 141 LEU A C 1
ATOM 1092 O O . LEU A 1 141 ? 12.255 7.302 -4.837 1.00 87.19 141 LEU A O 1
ATOM 1096 N N . VAL A 1 142 ? 12.052 5.281 -3.867 1.00 88.06 142 VAL A N 1
ATOM 1097 C CA . VAL A 1 142 ? 11.151 4.765 -4.905 1.00 88.06 142 VAL A CA 1
ATOM 1098 C C . VAL A 1 142 ? 9.825 5.529 -4.921 1.00 88.06 142 VAL A C 1
ATOM 1100 O O . VAL A 1 142 ? 9.397 6.060 -3.889 1.00 88.06 142 VAL A O 1
ATOM 1103 N N . PRO A 1 143 ? 9.161 5.616 -6.086 1.00 91.44 143 PRO A N 1
ATOM 1104 C CA . PRO A 1 143 ? 7.844 6.226 -6.181 1.00 91.44 143 PRO A CA 1
ATOM 1105 C C . PRO A 1 143 ? 6.828 5.533 -5.266 1.00 91.44 143 PRO A C 1
ATOM 1107 O O . PRO A 1 143 ? 6.833 4.312 -5.109 1.00 91.44 143 PRO A O 1
ATOM 1110 N N . VAL A 1 144 ? 5.939 6.346 -4.693 1.00 93.50 144 VAL A N 1
ATOM 1111 C CA . VAL A 1 144 ? 4.789 5.897 -3.903 1.00 93.50 144 VAL A CA 1
ATOM 1112 C C . VA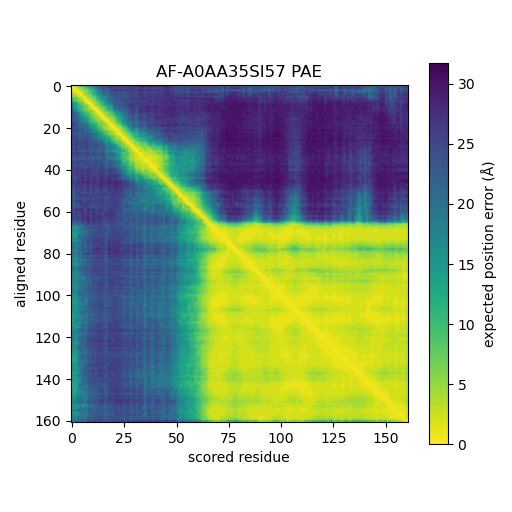L A 1 144 ? 3.513 6.313 -4.628 1.00 93.50 144 VAL A C 1
ATOM 1114 O O . VAL A 1 144 ? 3.289 7.507 -4.846 1.00 93.50 144 VAL A O 1
ATOM 1117 N N . THR A 1 145 ? 2.671 5.340 -4.966 1.00 94.25 145 THR A N 1
ATOM 1118 C CA . THR A 1 145 ? 1.418 5.541 -5.701 1.00 94.25 145 THR A CA 1
ATOM 1119 C C . THR A 1 145 ? 0.230 5.154 -4.825 1.00 94.25 145 THR A C 1
ATOM 1121 O O . THR A 1 145 ? 0.083 3.999 -4.430 1.00 94.25 145 THR A O 1
ATOM 1124 N N . CYS A 1 146 ? -0.650 6.113 -4.526 1.00 95.06 146 CYS A N 1
ATOM 1125 C CA . CYS A 1 146 ? -1.877 5.851 -3.769 1.00 95.06 146 CYS A CA 1
ATOM 1126 C C . CYS A 1 146 ? -3.029 5.451 -4.687 1.00 95.06 146 CYS A C 1
ATOM 1128 O O . CYS A 1 146 ? -3.325 6.136 -5.666 1.00 95.06 146 CYS A O 1
ATOM 1130 N N . ILE A 1 147 ? -3.731 4.390 -4.312 1.00 95.56 147 ILE A N 1
ATOM 1131 C CA . ILE A 1 147 ? -4.822 3.783 -5.066 1.00 95.56 147 ILE A CA 1
ATOM 1132 C C . ILE A 1 147 ? -5.994 3.579 -4.115 1.00 95.56 147 ILE A C 1
ATOM 1134 O O . ILE A 1 147 ? -5.816 3.170 -2.973 1.00 95.56 147 ILE A O 1
ATOM 1138 N N . LYS A 1 148 ? -7.206 3.879 -4.576 1.00 95.06 148 LYS A N 1
ATOM 1139 C CA . LYS A 1 148 ? -8.430 3.567 -3.830 1.00 95.06 148 LYS A CA 1
ATOM 1140 C C . LYS A 1 148 ? -9.019 2.266 -4.352 1.00 95.06 148 LYS A C 1
ATOM 1142 O O . LYS A 1 148 ? -8.954 2.026 -5.556 1.00 95.06 148 LYS A O 1
ATOM 1147 N N . ASP A 1 149 ? -9.634 1.499 -3.464 1.00 95.19 149 ASP A N 1
ATOM 1148 C CA . ASP A 1 149 ? -10.456 0.341 -3.811 1.00 95.19 149 ASP A CA 1
ATOM 1149 C C . ASP A 1 149 ? -11.446 0.679 -4.944 1.00 95.19 149 ASP A C 1
ATOM 1151 O O . ASP A 1 149 ? -12.127 1.714 -4.913 1.00 95.19 149 ASP A O 1
ATOM 1155 N N . GLY A 1 150 ? -11.457 -0.150 -5.989 1.00 93.31 150 GLY A N 1
ATOM 1156 C CA . GLY A 1 150 ? -12.239 0.048 -7.211 1.00 93.31 150 GLY A CA 1
ATOM 1157 C C . GLY A 1 150 ? -11.645 1.035 -8.225 1.00 93.31 150 GLY A C 1
ATOM 1158 O O . GLY A 1 150 ? -12.296 1.341 -9.226 1.00 93.31 150 GLY A O 1
ATOM 1159 N N . ARG A 1 151 ? -10.441 1.573 -7.986 1.00 93.88 151 ARG A N 1
ATOM 1160 C CA . ARG A 1 151 ? -9.682 2.412 -8.938 1.00 93.88 151 ARG A CA 1
ATOM 1161 C C . ARG A 1 151 ? -8.271 1.884 -9.187 1.00 93.88 151 ARG A C 1
ATOM 1163 O O . ARG A 1 151 ? -7.339 2.664 -9.385 1.00 93.88 151 ARG A O 1
ATOM 1170 N N . GLU A 1 152 ? -8.103 0.572 -9.128 1.00 92.25 152 GLU A N 1
ATOM 1171 C CA . GLU A 1 152 ? -6.828 -0.088 -9.364 1.00 92.25 152 GLU A CA 1
ATOM 1172 C C . GLU A 1 152 ? -6.331 0.115 -10.796 1.00 92.25 152 GLU A C 1
ATOM 1174 O O . GLU A 1 152 ? -7.074 -0.044 -11.765 1.00 92.25 152 GLU A O 1
ATOM 1179 N N . THR A 1 153 ? -5.043 0.424 -10.931 1.00 90.19 153 THR A N 1
ATOM 1180 C CA . THR A 1 153 ? -4.379 0.527 -12.232 1.00 90.19 153 THR A CA 1
ATOM 1181 C C . THR A 1 153 ? -3.931 -0.849 -12.722 1.00 90.19 153 THR A C 1
ATOM 1183 O O . THR A 1 153 ? -3.745 -1.785 -11.942 1.00 90.19 153 THR A O 1
ATOM 1186 N N . SER A 1 154 ? -3.678 -0.971 -14.027 1.00 92.81 154 SER A N 1
ATOM 1187 C CA . SER A 1 154 ? -3.082 -2.188 -14.599 1.00 92.81 154 SER A CA 1
ATOM 1188 C C . SER A 1 154 ? -1.728 -2.527 -13.962 1.00 92.81 154 SER A C 1
ATOM 1190 O O . SER A 1 154 ? -1.439 -3.699 -13.741 1.00 92.81 154 SER A O 1
ATOM 1192 N N . ALA A 1 155 ? -0.931 -1.511 -13.608 1.00 90.62 155 ALA A N 1
ATOM 1193 C CA . ALA A 1 155 ? 0.348 -1.687 -12.918 1.00 90.62 155 ALA A CA 1
ATOM 1194 C C . ALA A 1 155 ? 0.169 -2.307 -11.524 1.00 90.62 155 ALA A C 1
ATOM 1196 O O . ALA A 1 155 ? 0.860 -3.263 -11.187 1.00 90.62 155 ALA A O 1
ATOM 1197 N N . PHE A 1 156 ? -0.809 -1.830 -10.749 1.00 93.19 156 PHE A N 1
ATOM 1198 C CA . PHE A 1 156 ? -1.134 -2.416 -9.450 1.00 93.19 156 PHE A CA 1
ATOM 1199 C C . PHE A 1 156 ? -1.673 -3.839 -9.572 1.00 93.19 156 PHE A C 1
ATOM 1201 O O . PHE A 1 156 ? -1.301 -4.713 -8.806 1.00 93.19 156 PHE A O 1
ATOM 1208 N N . ASN A 1 157 ? -2.535 -4.125 -10.544 1.00 93.06 157 ASN A N 1
ATOM 1209 C CA . ASN A 1 157 ? -3.043 -5.489 -10.684 1.00 93.06 157 ASN A CA 1
ATOM 1210 C C . ASN A 1 157 ? -1.943 -6.478 -11.102 1.00 93.06 157 ASN A C 1
ATOM 1212 O O . ASN A 1 157 ? -1.994 -7.637 -10.704 1.00 93.06 157 ASN A O 1
ATOM 1216 N N . ALA A 1 158 ? -0.926 -6.021 -11.839 1.00 92.38 158 ALA A N 1
ATOM 1217 C CA . ALA A 1 158 ? 0.186 -6.854 -12.289 1.00 92.38 158 ALA A CA 1
ATOM 1218 C C . ALA A 1 158 ? 1.128 -7.324 -11.163 1.00 92.38 158 ALA A C 1
ATOM 1220 O O . ALA A 1 158 ? 1.889 -8.266 -11.380 1.00 92.38 158 ALA A O 1
ATOM 1221 N N . ILE A 1 159 ? 1.097 -6.699 -9.977 1.00 92.81 159 ILE A N 1
ATOM 1222 C CA . ILE A 1 159 ? 1.942 -7.120 -8.843 1.00 92.81 159 ILE A CA 1
ATOM 1223 C C . ILE A 1 159 ? 1.371 -8.324 -8.082 1.00 92.81 159 ILE A C 1
ATOM 1225 O O . ILE A 1 159 ? 2.094 -8.957 -7.312 1.00 92.81 159 ILE A O 1
ATOM 1229 N N . PHE A 1 160 ? 0.095 -8.654 -8.295 1.00 92.25 160 PHE A N 1
ATOM 1230 C CA . PHE A 1 160 ? -0.552 -9.822 -7.702 1.00 92.25 160 PHE A CA 1
ATOM 1231 C C . PHE A 1 160 ? -0.498 -11.006 -8.674 1.00 92.25 160 PHE A C 1
ATOM 1233 O O . PHE A 1 160 ? -0.653 -10.823 -9.882 1.00 92.25 160 PHE A O 1
ATOM 1240 N N . ARG A 1 161 ? -0.278 -12.215 -8.146 1.00 79.06 161 ARG A N 1
ATOM 1241 C CA . ARG A 1 161 ? -0.247 -13.466 -8.925 1.00 79.06 161 ARG A CA 1
ATOM 1242 C C . ARG A 1 161 ? -1.462 -14.347 -8.667 1.00 79.06 161 ARG A C 1
ATOM 1244 O O . ARG A 1 161 ? -2.026 -14.273 -7.549 1.00 79.06 161 ARG A O 1
#

Mean predicted aligned error: 15.25 Å

Organism: Geodia barretti (NCBI:txid519541)

Foldseek 3Di:
DADDDDPPPDDDPPPDDPDDDDDPPPPDPVVVVVVVVVVVVVVVPDDDDPCVVVVVVVVDPPPVPDAWKWKKWFACPVVRTDIDTQDTRAAAPVSDDLQTWMWIDPVQEIEIEHRVNHDPVRVVCSVVVNLVVLVPDPHNPHYYHYHYPVGDDPVRVVRHD

Solvent-accessible surface area (backbone atoms only — not comparable to full-atom values): 10143 Å² total; per-residue (Å²): 134,89,83,83,84,78,92,83,79,79,81,90,83,90,81,74,80,94,75,69,80,92,71,86,75,82,75,61,71,69,60,58,54,53,52,52,53,52,51,60,63,55,64,78,73,67,81,82,83,65,56,60,64,57,51,55,62,71,72,49,82,82,76,75,85,77,75,58,33,33,32,32,38,35,39,48,88,86,79,50,83,44,77,46,82,76,38,64,59,65,42,51,70,84,74,66,54,46,57,29,27,35,39,39,38,60,80,67,43,32,38,38,41,37,23,80,58,33,47,73,67,39,62,72,39,46,62,60,50,51,53,62,51,28,70,73,51,97,53,58,80,48,54,75,48,80,34,45,64,95,59,72,49,72,72,62,58,65,67,39,106

Secondary structure (DSSP, 8-state):
------TT-------SSTT---------HHHHHHHHHHHHHHHTTS--SSHHHHHHHHHS---TTSPPPEEEEEE-TTSS-EEEEEEESS--GGG--TTSEEEEE-SS-EEEEE-TT--HHHHHHHHHHHHHHHTTSS-TTS-EEEEETT---HHHHHT--

InterPro domains:
  IPR007122 Villin/Gelsolin [PTHR11977] (63-160)
  IPR007122 Villin/Gelsolin [SM00262] (70-161)
  IPR007123 Gelsolin-like domain [PF00626] (86-156)
  IPR029006 ADF-H/Gelsolin-like domain superfamily [G3DSA:3.40.20.10] (61-161)